Protein AF-A0A413Q6A2-F1 (afdb_monomer_lite)

Sequence (121 aa):
MHMKEAVGVPHRHLANAIQYILDEKNNEEKTEHGLYVGGNAGYDSGEILKTFLDTKELLGKKNGRQGYHFVISFAPGEVTADEAYQITREFCEKYLGDSYDHVLQCIQTKSICMHILYLTR

Secondary structure (DSSP, 8-state):
-EEEPPTTSTTHHHHHHHHHHTTGGGTTGGGTTTTTEEESS-SSHHHHHHHHHHHHHHTT--SSEEEEEEEEE--TTSS-HHHHHHHHHHHHHHHTGGGSEEEEEEEESSSEEEEEEEE--

pLDDT: mean 90.63, std 4.92, range [71.25, 95.88]

InterPro domains:
  IPR005094 MobA/VirD2-like, nuclease domain [PF03432] (20-103)

Radius of gyration: 14.12 Å; chains: 1; bounding box: 36×25×36 Å

Organism: NCBI:txid39491

Foldseek 3Di:
DWDWADPPDGCPRVLVVLCVQCVVVVCSVQQVNQPLKDFDQDRHSVSNSVSQCVVCVVVVNRHTISWDKDKDWDDVPPDDLVRVSVVVVVVCCVPPNPQWGKMKTWGDDPTTMIIMIIHHD

Structure (mmCIF, N/CA/C/O backbone):
data_AF-A0A413Q6A2-F1
#
_entry.id   AF-A0A413Q6A2-F1
#
loop_
_atom_site.group_PDB
_atom_site.id
_atom_site.type_symbol
_atom_site.label_atom_id
_atom_site.label_alt_id
_atom_site.label_comp_id
_atom_site.label_asym_id
_atom_site.label_entity_id
_atom_site.label_seq_id
_atom_site.pdbx_PDB_ins_code
_atom_site.Cartn_x
_atom_site.Cartn_y
_atom_site.Cartn_z
_atom_site.occupancy
_atom_site.B_iso_or_equiv
_atom_site.auth_seq_id
_atom_site.auth_comp_id
_atom_site.auth_asym_id
_atom_site.auth_atom_id
_atom_site.pdbx_PDB_model_num
ATOM 1 N N . MET A 1 1 ? -5.449 10.629 -5.789 1.00 80.31 1 MET A N 1
ATOM 2 C CA . MET A 1 1 ? -4.282 11.460 -6.181 1.00 80.31 1 MET A CA 1
ATOM 3 C C . MET A 1 1 ? -3.279 10.589 -6.943 1.00 80.31 1 MET A C 1
ATOM 5 O O . MET A 1 1 ? -3.338 9.377 -6.798 1.00 80.31 1 MET A O 1
ATOM 9 N N . HIS A 1 2 ? -2.394 11.145 -7.778 1.00 83.19 2 HIS A N 1
ATOM 10 C CA . HIS A 1 2 ? -1.305 10.373 -8.400 1.00 83.19 2 HIS A CA 1
ATOM 11 C C . HIS A 1 2 ? 0.058 10.957 -8.029 1.00 83.19 2 HIS A C 1
ATOM 13 O O . HIS A 1 2 ? 0.191 12.168 -7.859 1.00 83.19 2 HIS A O 1
ATOM 19 N N . MET A 1 3 ? 1.069 10.098 -7.933 1.00 88.50 3 MET A N 1
ATOM 20 C CA . MET A 1 3 ? 2.437 10.496 -7.604 1.00 88.50 3 MET A CA 1
ATOM 21 C C . MET A 1 3 ? 3.225 10.759 -8.885 1.00 88.50 3 MET A C 1
ATOM 23 O O . MET A 1 3 ? 3.229 9.934 -9.804 1.00 88.50 3 MET A O 1
ATOM 27 N N . LYS A 1 4 ? 3.901 11.907 -8.946 1.00 85.81 4 LYS A N 1
ATOM 28 C CA . LYS A 1 4 ? 4.845 12.240 -10.018 1.00 85.81 4 LYS A CA 1
ATOM 29 C C . LYS A 1 4 ? 6.267 11.916 -9.588 1.00 85.81 4 LYS A C 1
ATOM 31 O O . LYS A 1 4 ? 6.600 11.986 -8.405 1.00 85.81 4 LYS A O 1
ATOM 36 N N . GLU A 1 5 ? 7.100 11.600 -10.563 1.00 84.44 5 GLU A N 1
ATOM 37 C CA . GLU A 1 5 ? 8.536 11.451 -10.371 1.00 84.44 5 GLU A CA 1
ATOM 38 C C . GLU A 1 5 ? 9.168 12.717 -9.781 1.00 84.44 5 GLU A C 1
ATOM 40 O O . GLU A 1 5 ? 8.767 13.837 -10.106 1.00 84.44 5 GLU A O 1
ATOM 45 N N . ALA A 1 6 ? 10.136 12.539 -8.883 1.00 83.50 6 ALA A N 1
ATOM 46 C CA . ALA A 1 6 ? 10.891 13.651 -8.328 1.00 83.50 6 ALA A CA 1
ATOM 47 C C . ALA A 1 6 ? 12.047 14.026 -9.264 1.00 83.50 6 ALA A C 1
ATOM 49 O O . ALA A 1 6 ? 12.745 13.164 -9.794 1.00 83.50 6 ALA A O 1
ATOM 50 N N . VAL A 1 7 ? 12.272 15.329 -9.434 1.00 82.94 7 VAL A N 1
ATOM 51 C CA . VAL A 1 7 ? 13.380 15.844 -10.248 1.00 82.94 7 VAL A CA 1
ATOM 52 C C . VAL A 1 7 ? 14.710 15.506 -9.569 1.00 82.94 7 VAL A C 1
ATOM 54 O O . VAL A 1 7 ? 14.896 15.807 -8.390 1.00 82.94 7 VAL A O 1
ATOM 57 N N . GLY A 1 8 ? 15.624 14.871 -10.308 1.00 83.62 8 GLY A N 1
ATOM 58 C CA . GLY A 1 8 ? 16.991 14.568 -9.862 1.00 83.62 8 GLY A CA 1
ATOM 59 C C . GLY A 1 8 ? 17.133 13.412 -8.864 1.00 83.62 8 GLY A C 1
ATOM 60 O O . GLY A 1 8 ? 18.256 13.002 -8.593 1.00 83.62 8 GLY A O 1
ATOM 61 N N . VAL A 1 9 ? 16.030 12.866 -8.339 1.00 84.62 9 VAL A N 1
ATOM 62 C CA . VAL A 1 9 ? 16.037 11.713 -7.420 1.00 84.62 9 VAL A CA 1
ATOM 63 C C . VAL A 1 9 ? 14.879 10.775 -7.786 1.00 84.62 9 VAL A C 1
ATOM 65 O O . VAL A 1 9 ? 13.776 10.938 -7.256 1.00 84.62 9 VAL A O 1
ATOM 68 N N . PRO A 1 10 ? 15.087 9.823 -8.713 1.00 83.62 10 PRO A N 1
ATOM 69 C CA . PRO A 1 10 ? 14.041 8.911 -9.169 1.00 83.62 10 PRO A CA 1
ATOM 70 C C . PRO A 1 10 ? 13.327 8.207 -8.010 1.00 83.62 10 PRO A C 1
ATOM 72 O O . PRO A 1 10 ? 13.924 7.910 -6.978 1.00 83.62 10 PRO A O 1
ATOM 75 N N . HIS A 1 11 ? 12.024 7.971 -8.173 1.00 86.81 11 HIS A N 1
ATOM 76 C CA . HIS A 1 1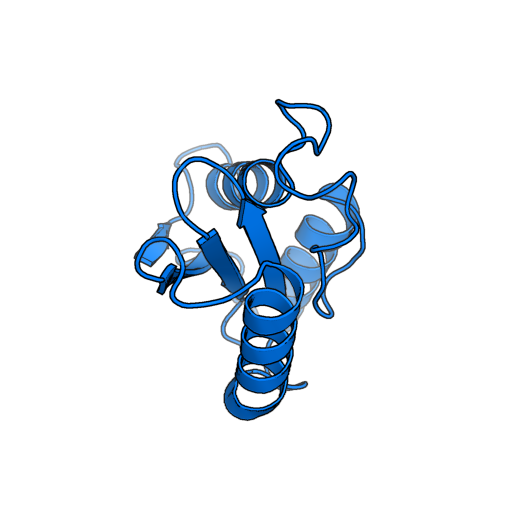1 ? 11.176 7.192 -7.254 1.00 86.81 11 HIS A CA 1
ATOM 77 C C . HIS A 1 11 ? 11.041 7.702 -5.805 1.00 86.81 11 HIS A C 1
ATOM 79 O O . HIS A 1 11 ? 10.244 7.149 -5.052 1.00 86.81 11 HIS A O 1
ATOM 85 N N . ARG A 1 12 ? 11.699 8.802 -5.411 1.00 90.75 12 ARG A N 1
ATOM 86 C CA . ARG A 1 12 ? 11.648 9.343 -4.037 1.00 90.75 12 ARG A CA 1
ATOM 87 C C . ARG A 1 12 ? 10.229 9.536 -3.498 1.00 90.75 12 ARG A C 1
ATOM 89 O O . ARG A 1 12 ? 9.952 9.195 -2.357 1.00 90.75 12 ARG A O 1
ATOM 96 N N . HIS A 1 13 ? 9.316 10.084 -4.302 1.00 90.12 13 HIS A N 1
ATOM 97 C CA . HIS A 1 13 ? 7.928 10.275 -3.865 1.00 90.12 13 HIS A CA 1
ATOM 98 C C . HIS A 1 13 ? 7.178 8.955 -3.674 1.00 90.12 13 HIS A C 1
ATOM 100 O O . HIS A 1 13 ? 6.314 8.887 -2.810 1.00 90.12 13 HIS A O 1
ATOM 106 N N . LEU A 1 14 ? 7.514 7.929 -4.460 1.00 91.75 14 LEU A N 1
ATOM 107 C CA . LEU A 1 14 ? 6.920 6.604 -4.325 1.00 91.75 14 LEU A CA 1
ATOM 108 C C . LEU A 1 14 ? 7.392 5.936 -3.035 1.00 91.75 14 LEU A C 1
ATOM 110 O O . LEU A 1 14 ? 6.562 5.522 -2.238 1.00 91.75 14 LEU A O 1
ATOM 114 N N . ALA A 1 15 ? 8.707 5.931 -2.798 1.00 93.62 15 ALA A N 1
ATOM 115 C CA . ALA A 1 15 ? 9.299 5.420 -1.565 1.00 93.62 15 ALA A CA 1
ATOM 116 C C . ALA A 1 15 ? 8.701 6.119 -0.333 1.00 93.62 15 ALA A C 1
ATOM 118 O O . ALA A 1 15 ? 8.185 5.463 0.564 1.00 93.62 15 ALA A O 1
ATOM 119 N N . ASN A 1 16 ? 8.655 7.457 -0.342 1.00 93.56 16 ASN A N 1
ATOM 120 C CA . ASN A 1 16 ? 8.065 8.228 0.752 1.00 93.56 16 ASN A CA 1
ATOM 121 C C . ASN A 1 16 ? 6.582 7.904 0.978 1.00 93.56 16 ASN A C 1
ATOM 123 O O . ASN A 1 16 ? 6.130 7.919 2.119 1.00 93.56 16 ASN A O 1
ATOM 127 N N . ALA A 1 17 ? 5.814 7.662 -0.088 1.00 92.88 17 ALA A N 1
ATOM 128 C CA . ALA A 1 17 ? 4.403 7.317 0.032 1.00 92.88 17 ALA A CA 1
ATOM 129 C C . ALA A 1 17 ? 4.212 5.928 0.646 1.00 92.88 17 ALA A C 1
ATOM 131 O O . ALA A 1 17 ? 3.351 5.780 1.505 1.00 92.88 17 ALA A O 1
ATOM 132 N N . ILE A 1 18 ? 5.030 4.947 0.250 1.00 94.94 18 ILE A N 1
ATOM 133 C CA . ILE A 1 18 ? 5.008 3.591 0.812 1.00 94.94 18 ILE A CA 1
ATOM 134 C C . ILE A 1 18 ? 5.326 3.643 2.311 1.00 94.94 18 ILE A C 1
ATOM 136 O O . ILE A 1 18 ? 4.509 3.218 3.119 1.00 94.94 18 ILE A O 1
ATOM 140 N N . GLN A 1 19 ? 6.443 4.265 2.699 1.00 94.50 19 GLN A N 1
ATOM 141 C CA . GLN A 1 19 ? 6.816 4.407 4.115 1.00 94.50 19 GLN A CA 1
ATOM 142 C C . GLN A 1 19 ? 5.767 5.168 4.933 1.00 94.50 19 GLN A C 1
ATOM 144 O O . GLN A 1 19 ? 5.561 4.897 6.113 1.00 94.50 19 GLN A O 1
ATOM 149 N N . TYR A 1 20 ? 5.118 6.158 4.313 1.00 91.88 20 TYR A N 1
ATOM 150 C CA . TYR A 1 20 ? 4.057 6.919 4.959 1.00 91.88 20 TYR A CA 1
ATOM 151 C C . TYR A 1 20 ? 2.824 6.064 5.230 1.00 91.88 20 TYR A C 1
ATOM 153 O O . TYR A 1 20 ? 2.293 6.142 6.335 1.00 91.88 20 TYR A O 1
ATOM 161 N N . ILE A 1 21 ? 2.355 5.283 4.248 1.00 90.69 21 ILE A N 1
ATOM 162 C CA . ILE A 1 21 ? 1.163 4.462 4.467 1.00 90.69 21 ILE A CA 1
ATOM 163 C C . ILE A 1 21 ? 1.439 3.353 5.477 1.00 90.69 21 ILE A C 1
ATOM 165 O O . ILE A 1 21 ? 0.581 3.152 6.315 1.00 90.69 21 ILE A O 1
ATOM 169 N N . LEU A 1 22 ? 2.632 2.746 5.474 1.00 92.75 22 LEU A N 1
ATOM 170 C CA . LEU A 1 22 ? 3.037 1.730 6.454 1.00 92.75 22 LEU A CA 1
ATOM 171 C C . LEU A 1 22 ? 3.284 2.310 7.855 1.00 92.75 22 LEU A C 1
ATOM 173 O O . LEU A 1 22 ? 3.534 1.572 8.796 1.00 92.75 22 LEU A O 1
ATOM 177 N N . ASP A 1 23 ? 3.232 3.635 8.003 1.00 92.94 23 ASP A N 1
ATOM 178 C CA . ASP A 1 23 ? 3.429 4.340 9.268 1.00 92.94 23 ASP A CA 1
ATOM 179 C C . ASP A 1 23 ? 4.779 4.047 9.956 1.00 92.94 23 ASP A C 1
ATOM 181 O O . ASP A 1 23 ? 4.911 4.180 11.173 1.00 92.94 23 ASP A O 1
ATOM 185 N N . GLU A 1 24 ? 5.826 3.742 9.177 1.00 93.38 24 GLU A N 1
ATOM 186 C CA . GLU A 1 24 ? 7.163 3.390 9.696 1.00 93.38 24 GLU A CA 1
ATOM 187 C C . GLU A 1 24 ? 7.727 4.464 10.637 1.00 93.38 24 GLU A C 1
ATOM 189 O O . GLU A 1 24 ? 8.378 4.176 11.638 1.00 93.38 24 GLU A O 1
ATOM 194 N N . LYS A 1 25 ? 7.440 5.740 10.351 1.00 91.69 25 LYS A N 1
ATOM 195 C CA . LYS A 1 25 ? 7.904 6.870 11.174 1.00 91.69 25 LYS A CA 1
ATOM 196 C C . LYS A 1 25 ? 7.320 6.890 12.584 1.00 91.69 25 LYS A C 1
ATOM 198 O O . LYS A 1 25 ? 7.875 7.578 13.436 1.00 91.69 25 LYS A O 1
ATOM 203 N N . ASN A 1 26 ? 6.200 6.209 12.805 1.00 91.06 26 ASN A N 1
ATOM 204 C CA . ASN A 1 26 ? 5.538 6.118 14.103 1.00 91.06 26 ASN A CA 1
ATOM 205 C C . ASN A 1 26 ? 5.555 4.673 14.618 1.00 91.06 26 ASN A C 1
ATOM 207 O O . ASN A 1 26 ? 4.694 4.299 15.403 1.00 91.06 26 ASN A O 1
ATOM 211 N N . ASN A 1 27 ? 6.531 3.865 14.180 1.00 92.12 27 ASN A N 1
ATOM 212 C CA . ASN A 1 27 ? 6.673 2.461 14.570 1.00 92.12 27 ASN A CA 1
ATOM 213 C C . ASN A 1 27 ? 5.379 1.653 14.367 1.00 92.12 27 ASN A C 1
ATOM 215 O O . ASN A 1 27 ? 5.028 0.829 15.214 1.00 92.12 27 ASN A O 1
ATOM 219 N N . GLU A 1 28 ? 4.663 1.925 13.267 1.00 92.62 28 GLU A N 1
ATOM 220 C CA . GLU A 1 28 ? 3.452 1.192 12.873 1.00 92.62 28 GLU A CA 1
ATOM 221 C C . GLU A 1 28 ? 2.296 1.305 13.891 1.00 92.62 28 GLU A C 1
ATOM 223 O O . GLU A 1 28 ? 1.363 0.507 13.899 1.00 92.62 28 GLU A O 1
ATOM 228 N N . GLU A 1 29 ? 2.319 2.313 14.768 1.00 91.50 29 GLU A N 1
ATOM 229 C CA . GLU A 1 29 ? 1.309 2.478 15.819 1.00 91.50 29 GLU A CA 1
ATOM 230 C C . GLU A 1 29 ? -0.101 2.655 15.236 1.00 91.50 29 GLU A C 1
ATOM 232 O O . GLU A 1 29 ? -1.054 2.037 15.701 1.00 91.50 29 GLU A O 1
ATOM 237 N N . LYS A 1 30 ? -0.262 3.447 14.167 1.00 88.31 30 LYS A N 1
ATOM 238 C CA . LYS A 1 30 ? -1.598 3.709 13.596 1.00 88.31 30 LYS A CA 1
ATOM 239 C C . LYS A 1 30 ? -2.164 2.539 12.798 1.00 88.31 30 LYS A C 1
ATOM 241 O O . LYS A 1 30 ? -3.293 2.631 12.308 1.00 88.31 30 LYS A O 1
ATOM 246 N N . THR A 1 31 ? -1.350 1.513 12.592 1.00 88.50 31 THR A N 1
ATOM 247 C CA . THR A 1 31 ? -1.609 0.368 11.721 1.00 88.50 31 THR A CA 1
ATOM 248 C C . THR A 1 31 ? -1.773 -0.918 12.523 1.00 88.50 31 THR A C 1
ATOM 250 O O . THR A 1 31 ? -1.884 -1.989 11.925 1.00 88.50 31 THR A O 1
ATOM 253 N N . GLU A 1 32 ? -1.808 -0.795 13.858 1.00 91.56 32 GLU A N 1
ATOM 254 C CA . GLU A 1 32 ? -1.756 -1.903 14.812 1.00 91.56 32 GLU A CA 1
ATOM 255 C C . GLU A 1 32 ? -0.555 -2.819 14.534 1.00 91.56 32 GLU A C 1
ATOM 257 O O . GLU A 1 32 ? -0.693 -4.031 14.374 1.00 91.56 32 GLU A O 1
ATOM 262 N N . HIS A 1 33 ? 0.635 -2.218 14.418 1.00 91.25 33 HIS A N 1
ATOM 263 C CA . HIS A 1 33 ? 1.900 -2.920 14.175 1.00 91.25 33 HIS A CA 1
ATOM 264 C C . HIS A 1 33 ? 1.841 -3.846 12.951 1.00 91.25 33 HIS A C 1
ATOM 266 O O . HIS A 1 33 ? 2.222 -5.017 13.003 1.00 91.25 33 HIS A O 1
ATOM 272 N N . GLY A 1 34 ? 1.261 -3.328 11.866 1.00 90.00 34 GLY A N 1
ATOM 273 C CA . GLY A 1 34 ? 1.115 -4.045 10.604 1.00 90.00 34 GLY A CA 1
ATOM 274 C C . GLY A 1 34 ? -0.130 -4.931 10.491 1.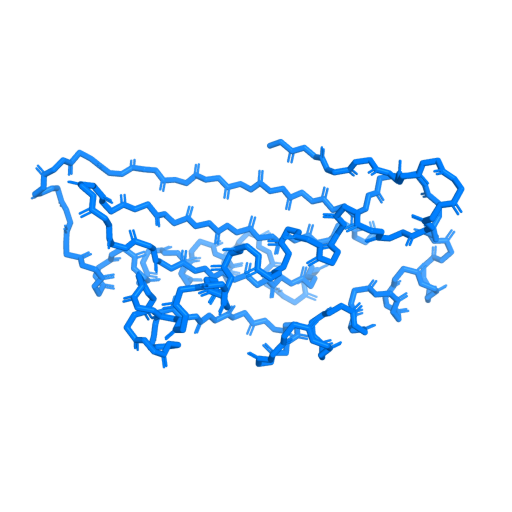00 90.00 34 GLY A C 1
ATOM 275 O O . GLY A 1 34 ? -0.391 -5.436 9.400 1.00 90.00 34 GLY A O 1
ATOM 276 N N . LEU A 1 35 ? -0.942 -5.091 11.547 1.00 92.38 35 LEU A N 1
ATOM 277 C CA . LEU A 1 35 ? -2.159 -5.920 11.507 1.00 92.38 35 LEU A CA 1
ATOM 278 C C . LEU A 1 35 ? -3.120 -5.490 10.390 1.00 92.38 35 LEU A C 1
ATOM 280 O O . LEU A 1 35 ? -3.717 -6.336 9.724 1.00 92.38 35 LEU A O 1
ATOM 284 N N . TYR A 1 36 ? -3.241 -4.181 10.157 1.00 93.38 36 TYR A N 1
ATOM 285 C CA . TYR A 1 36 ? -4.111 -3.634 9.117 1.00 93.38 36 TYR A CA 1
ATOM 286 C C . TYR A 1 36 ? -3.379 -3.230 7.833 1.00 93.38 36 TYR A C 1
ATOM 288 O O . TYR A 1 36 ? -3.845 -2.348 7.102 1.00 93.38 36 TYR A O 1
ATOM 296 N N . VAL A 1 37 ? -2.240 -3.865 7.552 1.00 94.19 37 VAL A N 1
ATOM 297 C CA . VAL A 1 37 ? -1.512 -3.763 6.282 1.00 94.19 37 VAL A CA 1
ATOM 298 C C . VAL A 1 37 ? -1.834 -4.973 5.413 1.00 94.19 37 VAL A C 1
ATOM 300 O O . VAL A 1 37 ? -1.875 -6.108 5.883 1.00 94.19 37 VAL A O 1
ATOM 303 N N . GLY A 1 38 ? -2.017 -4.754 4.114 1.00 93.62 38 GLY A N 1
ATOM 304 C CA . 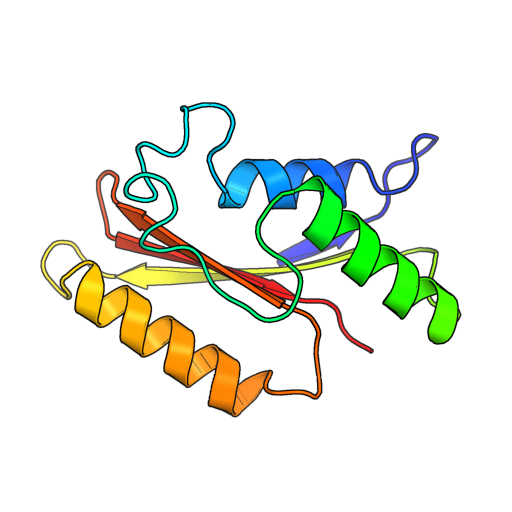GLY A 1 38 ? -2.169 -5.847 3.161 1.00 93.62 38 GLY A CA 1
ATOM 305 C C . GLY A 1 38 ? -1.853 -5.447 1.728 1.00 93.62 38 GLY A C 1
ATOM 306 O O . GLY A 1 38 ? -1.430 -4.329 1.445 1.00 93.62 38 GLY A O 1
ATOM 307 N N . GLY A 1 39 ? -2.101 -6.364 0.799 1.00 93.56 39 GLY A N 1
ATOM 308 C CA . GLY A 1 39 ? -1.870 -6.173 -0.632 1.00 93.56 39 GLY A CA 1
ATOM 309 C C . GLY A 1 39 ? -1.098 -7.341 -1.231 1.00 93.56 39 GLY A C 1
ATOM 310 O O . GLY A 1 39 ? -0.961 -8.387 -0.599 1.00 93.56 39 GLY A O 1
ATOM 311 N N . ASN A 1 40 ? -0.611 -7.161 -2.456 1.00 94.50 40 ASN A N 1
ATOM 312 C CA . ASN A 1 40 ? 0.156 -8.170 -3.195 1.00 94.50 40 ASN A CA 1
ATOM 313 C C . ASN A 1 40 ? 1.589 -7.717 -3.526 1.00 94.50 40 ASN A C 1
ATOM 315 O O . ASN A 1 40 ? 2.309 -8.427 -4.221 1.00 94.50 40 ASN A O 1
ATOM 319 N N . ALA A 1 41 ? 1.999 -6.539 -3.047 1.00 94.69 41 ALA A N 1
ATOM 320 C CA . ALA A 1 41 ? 3.266 -5.924 -3.429 1.00 94.69 41 ALA A CA 1
ATOM 321 C C . ALA A 1 41 ? 4.454 -6.256 -2.507 1.00 94.69 41 ALA A C 1
ATOM 323 O O . ALA A 1 41 ? 5.593 -6.013 -2.898 1.00 94.69 41 ALA A O 1
ATOM 324 N N . GLY A 1 42 ? 4.211 -6.794 -1.311 1.00 93.06 42 GLY A N 1
ATOM 325 C CA . GLY A 1 42 ? 5.244 -7.099 -0.312 1.00 93.06 42 GLY A CA 1
ATOM 326 C C . GLY A 1 42 ? 4.787 -6.778 1.110 1.00 93.06 42 GLY A C 1
ATOM 327 O O . GLY A 1 42 ? 3.655 -6.324 1.300 1.00 93.06 42 GLY A O 1
ATOM 328 N N . TYR A 1 43 ? 5.668 -7.016 2.086 1.00 87.56 43 TYR A N 1
ATOM 329 C CA . TYR A 1 43 ? 5.376 -6.811 3.512 1.00 87.56 43 TYR A CA 1
ATOM 330 C C . TYR A 1 43 ? 6.017 -5.548 4.093 1.00 87.56 43 TYR A C 1
ATOM 332 O O . TYR A 1 43 ? 5.403 -4.886 4.925 1.00 87.56 43 TYR A O 1
ATOM 340 N N . ASP A 1 44 ? 7.218 -5.190 3.636 1.00 93.50 44 ASP A N 1
ATOM 341 C CA . ASP A 1 44 ? 7.929 -3.981 4.062 1.00 93.50 44 ASP A CA 1
ATOM 342 C C . ASP A 1 44 ? 8.111 -2.971 2.920 1.00 93.50 44 ASP A C 1
ATOM 344 O O . ASP A 1 44 ? 7.882 -3.265 1.739 1.00 93.50 44 ASP A O 1
ATOM 348 N N . SER A 1 45 ? 8.516 -1.742 3.260 1.00 95.00 45 SER A N 1
ATOM 349 C CA . SER A 1 45 ? 8.647 -0.675 2.264 1.00 95.00 45 SER A CA 1
ATOM 350 C C . SER A 1 45 ? 9.676 -0.963 1.174 1.00 95.00 45 SER A C 1
ATOM 352 O O . SER A 1 45 ? 9.499 -0.504 0.041 1.00 95.00 45 SER A O 1
ATOM 354 N N . GLY A 1 46 ? 10.731 -1.717 1.488 1.00 95.88 46 GLY A N 1
ATOM 355 C CA . GLY A 1 46 ? 11.771 -2.106 0.545 1.00 95.88 46 GLY A CA 1
ATOM 356 C C . GLY A 1 46 ? 11.253 -3.110 -0.477 1.00 95.88 46 GLY A C 1
ATOM 357 O O . GLY A 1 46 ? 11.427 -2.900 -1.681 1.00 95.88 46 GLY A O 1
ATOM 358 N N . GLU A 1 47 ? 10.569 -4.157 -0.014 1.00 95.62 47 GLU A N 1
ATOM 359 C CA . GLU A 1 47 ? 9.923 -5.152 -0.873 1.00 95.62 47 GLU A CA 1
ATOM 360 C C . GLU A 1 47 ? 8.864 -4.518 -1.774 1.00 95.62 47 GLU A C 1
ATOM 362 O O . GLU A 1 47 ? 8.899 -4.702 -2.992 1.00 95.62 47 GLU A O 1
ATOM 367 N N . ILE A 1 48 ? 7.973 -3.702 -1.204 1.00 95.81 48 ILE A N 1
ATOM 368 C CA . ILE A 1 48 ? 6.899 -3.040 -1.955 1.00 95.81 48 ILE A CA 1
ATOM 369 C C . ILE A 1 48 ? 7.475 -2.112 -3.024 1.00 95.81 48 ILE A C 1
ATOM 371 O O . ILE A 1 48 ? 7.027 -2.126 -4.176 1.00 95.81 48 ILE A O 1
ATOM 375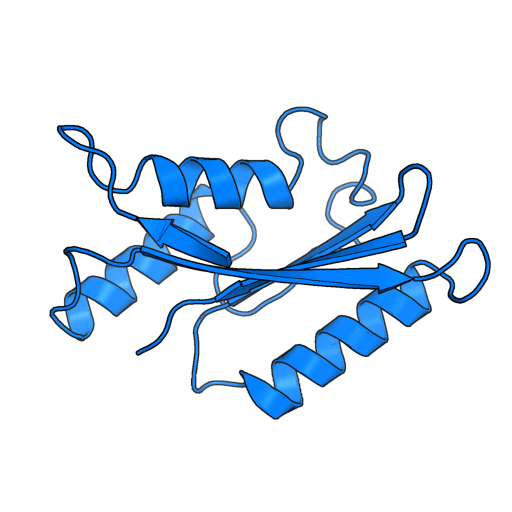 N N . LEU A 1 49 ? 8.487 -1.312 -2.670 1.00 95.31 49 LEU A N 1
ATOM 376 C CA . LEU A 1 49 ? 9.155 -0.443 -3.632 1.00 95.31 49 LEU A CA 1
ATOM 377 C C . LEU A 1 49 ? 9.789 -1.271 -4.750 1.00 95.31 49 LEU A C 1
ATOM 379 O O . LEU A 1 49 ? 9.606 -0.937 -5.919 1.00 95.31 49 LEU A O 1
ATOM 383 N N . LYS A 1 50 ? 10.497 -2.352 -4.409 1.00 95.50 50 LYS A N 1
ATOM 384 C CA . LYS A 1 50 ? 11.126 -3.234 -5.392 1.00 95.50 50 LYS A CA 1
ATOM 385 C C . LYS A 1 50 ? 10.092 -3.822 -6.351 1.00 95.50 50 LYS A C 1
ATOM 387 O O . LYS A 1 50 ? 10.268 -3.678 -7.555 1.00 95.50 50 LYS A O 1
ATOM 392 N N . THR A 1 51 ? 8.996 -4.388 -5.849 1.00 95.31 51 THR A N 1
ATOM 393 C CA . THR A 1 51 ? 7.918 -4.942 -6.685 1.00 95.31 51 THR A CA 1
ATOM 394 C C . THR A 1 51 ? 7.366 -3.898 -7.655 1.00 95.31 51 THR A C 1
ATOM 396 O O . THR A 1 51 ? 7.240 -4.153 -8.852 1.00 95.31 51 THR A O 1
ATOM 399 N N . PHE A 1 52 ? 7.108 -2.678 -7.177 1.00 93.94 52 PHE A N 1
ATOM 400 C CA . PHE A 1 52 ? 6.602 -1.603 -8.032 1.00 93.94 52 PHE A CA 1
ATOM 401 C C . PHE A 1 52 ? 7.605 -1.191 -9.119 1.00 93.94 52 PHE A C 1
ATOM 403 O O . PHE A 1 52 ? 7.204 -0.896 -10.249 1.00 93.94 52 PHE A O 1
ATOM 410 N N . LEU A 1 53 ? 8.900 -1.148 -8.799 1.00 92.88 53 LEU A N 1
ATOM 411 C CA . LEU A 1 53 ? 9.948 -0.819 -9.766 1.00 92.88 53 LEU A CA 1
ATOM 412 C C . LEU A 1 53 ? 10.162 -1.938 -10.789 1.00 92.88 53 LEU A C 1
ATOM 414 O O . LEU A 1 53 ? 10.257 -1.635 -11.979 1.00 92.88 53 LEU A O 1
ATOM 418 N N . ASP A 1 54 ? 10.151 -3.197 -10.353 1.00 94.25 54 ASP A N 1
ATOM 419 C CA . ASP A 1 54 ? 10.285 -4.373 -11.216 1.00 94.25 54 ASP A CA 1
ATOM 420 C C . ASP A 1 54 ? 9.139 -4.424 -12.241 1.00 94.25 54 ASP A C 1
ATOM 422 O O . ASP A 1 54 ? 9.374 -4.562 -13.445 1.00 94.25 54 ASP A O 1
ATOM 426 N N . THR A 1 55 ? 7.895 -4.199 -11.807 1.00 92.81 55 THR A N 1
ATOM 427 C CA . THR A 1 55 ? 6.741 -4.138 -12.717 1.00 92.81 55 THR A CA 1
ATOM 428 C C . THR A 1 55 ? 6.843 -2.972 -13.696 1.00 92.81 55 THR A C 1
ATOM 430 O O . THR A 1 55 ? 6.559 -3.119 -14.888 1.00 92.81 55 THR A O 1
ATOM 433 N N . LYS A 1 56 ? 7.289 -1.797 -13.243 1.00 90.69 56 LYS A N 1
ATOM 434 C CA . LYS A 1 56 ? 7.513 -0.653 -14.139 1.00 90.69 56 LYS A CA 1
ATOM 435 C C . LYS A 1 56 ? 8.591 -0.922 -15.174 1.00 90.69 56 LYS A C 1
ATOM 437 O O . LYS A 1 56 ? 8.462 -0.460 -16.308 1.00 90.69 56 LYS A O 1
ATOM 442 N N .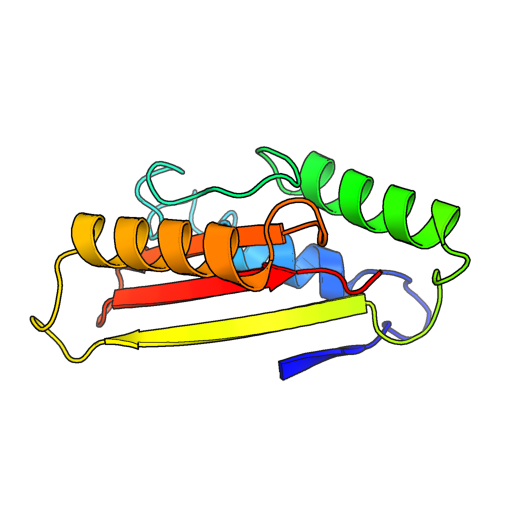 GLU A 1 57 ? 9.653 -1.614 -14.787 1.00 92.06 57 GLU A N 1
ATOM 443 C CA . GLU A 1 57 ? 10.710 -2.030 -15.695 1.00 92.06 57 GLU A CA 1
ATOM 444 C C . GLU A 1 57 ? 10.180 -2.998 -16.749 1.00 92.06 57 GLU A C 1
ATOM 446 O O . GLU A 1 57 ? 10.349 -2.727 -17.939 1.00 92.06 57 GLU A O 1
ATOM 451 N N . LEU A 1 58 ? 9.459 -4.037 -16.323 1.00 92.12 58 LEU A N 1
ATOM 452 C CA . LEU A 1 58 ? 8.852 -5.034 -17.205 1.00 92.12 58 LEU A CA 1
ATOM 453 C C . LEU A 1 58 ? 7.940 -4.399 -18.268 1.00 92.12 58 LEU A C 1
ATOM 455 O O . LEU A 1 58 ? 7.904 -4.841 -19.413 1.00 92.12 58 LEU A O 1
ATOM 459 N N . LEU A 1 59 ? 7.224 -3.336 -17.898 1.00 89.31 59 LEU A N 1
ATOM 460 C CA . LEU A 1 59 ? 6.258 -2.652 -18.760 1.00 89.31 59 LEU A CA 1
ATOM 461 C C . LEU A 1 59 ? 6.846 -1.461 -19.533 1.00 89.31 59 LEU A C 1
ATOM 463 O O . LEU A 1 59 ? 6.123 -0.785 -20.266 1.00 89.31 59 LEU A O 1
ATOM 467 N N . GLY A 1 60 ? 8.133 -1.149 -19.347 1.00 88.62 60 GLY A N 1
ATOM 468 C CA . GLY A 1 60 ? 8.779 0.012 -19.968 1.00 88.62 60 GLY A CA 1
ATOM 469 C C . GLY A 1 60 ? 8.270 1.371 -19.458 1.00 88.62 60 GLY A C 1
ATOM 470 O O . GLY A 1 60 ? 8.433 2.388 -20.131 1.00 88.62 60 GLY A O 1
ATOM 471 N N . LYS A 1 61 ? 7.663 1.422 -18.263 1.00 85.19 61 LYS A N 1
ATOM 472 C CA . LYS A 1 61 ? 7.031 2.610 -17.648 1.00 85.19 61 LYS A CA 1
ATOM 473 C C . LYS A 1 61 ? 7.840 3.175 -16.471 1.00 85.19 61 LYS A C 1
ATOM 475 O O . LYS A 1 61 ? 7.290 3.554 -15.432 1.00 85.19 61 LYS A O 1
ATOM 480 N N . LYS A 1 62 ? 9.167 3.245 -16.622 1.00 80.50 62 LYS A N 1
ATOM 481 C CA . LYS A 1 62 ? 10.075 3.729 -15.562 1.00 80.50 62 LYS A CA 1
ATOM 482 C C . LYS A 1 62 ? 9.803 5.193 -15.186 1.00 80.50 62 LYS A C 1
ATOM 484 O O . LYS A 1 62 ? 9.703 5.514 -14.002 1.00 80.50 62 LYS A O 1
ATOM 489 N N . ASN A 1 63 ? 9.554 6.036 -16.187 1.00 80.31 63 ASN A N 1
ATOM 490 C CA . ASN A 1 63 ? 9.449 7.486 -16.023 1.00 80.31 63 ASN A CA 1
ATOM 491 C C . ASN A 1 63 ? 8.005 7.971 -15.806 1.00 80.31 63 ASN A C 1
ATOM 493 O O . ASN A 1 63 ? 7.029 7.302 -16.152 1.00 80.31 63 ASN A O 1
ATOM 497 N N . GLY A 1 64 ? 7.860 9.194 -15.297 1.00 84.25 64 GLY A N 1
ATOM 498 C CA . GLY A 1 64 ? 6.572 9.887 -15.246 1.00 84.25 64 GLY A CA 1
ATOM 499 C C . GLY A 1 64 ? 5.728 9.504 -14.029 1.00 84.25 64 GLY A C 1
ATOM 500 O O . GLY A 1 64 ? 6.155 9.699 -12.888 1.00 84.25 64 GLY A O 1
ATOM 501 N N . ARG A 1 65 ? 4.492 9.026 -14.238 1.00 88.94 65 ARG A N 1
ATOM 502 C CA . ARG A 1 65 ? 3.591 8.674 -13.125 1.00 88.94 65 ARG A CA 1
ATOM 503 C C . ARG A 1 65 ? 4.152 7.476 -12.359 1.00 88.94 65 ARG A C 1
ATOM 505 O O . ARG A 1 65 ? 4.491 6.453 -12.945 1.00 88.94 65 ARG A O 1
ATOM 512 N N . GLN A 1 66 ? 4.248 7.608 -11.041 1.00 87.56 66 GLN A N 1
ATOM 513 C CA . GLN A 1 66 ? 4.853 6.599 -10.169 1.00 87.56 66 GLN A CA 1
ATOM 514 C C . GLN A 1 66 ? 3.832 5.632 -9.569 1.00 87.56 66 GLN A C 1
ATOM 516 O O . GLN A 1 66 ? 4.157 4.480 -9.335 1.00 87.56 66 GLN A O 1
ATOM 521 N N . GLY A 1 67 ? 2.591 6.077 -9.403 1.00 91.00 67 GLY A N 1
ATOM 522 C CA . GLY A 1 67 ? 1.488 5.264 -8.908 1.00 91.00 67 GLY A CA 1
ATOM 523 C C . GLY A 1 67 ? 0.305 6.147 -8.543 1.00 91.00 67 GLY A C 1
ATOM 524 O O . GLY A 1 67 ? 0.344 7.374 -8.721 1.00 91.00 67 GLY A O 1
ATOM 525 N N . TYR A 1 68 ? -0.736 5.523 -8.021 1.00 92.62 68 TYR A N 1
ATOM 526 C CA . TYR A 1 68 ? -1.925 6.192 -7.523 1.00 92.62 68 TYR A CA 1
ATOM 527 C C . TYR A 1 68 ? -2.060 5.990 -6.031 1.00 92.62 68 TYR A C 1
ATOM 529 O O . TYR A 1 68 ? -1.749 4.924 -5.522 1.00 92.62 68 TYR A O 1
ATOM 537 N N . HIS A 1 69 ? -2.550 7.028 -5.363 1.00 92.50 69 HIS A N 1
ATOM 538 C CA . HIS A 1 69 ? -2.923 6.998 -3.960 1.00 92.50 69 HIS A CA 1
ATOM 539 C C . HIS A 1 69 ? -4.405 7.317 -3.838 1.00 92.50 69 HIS A C 1
ATOM 541 O O . HIS A 1 69 ? -4.861 8.387 -4.265 1.00 92.50 69 HIS A O 1
ATOM 547 N N . PHE A 1 70 ? -5.150 6.366 -3.300 1.00 90.38 70 PHE A N 1
ATOM 548 C CA . PHE A 1 70 ? -6.578 6.458 -3.063 1.00 90.38 70 PHE A CA 1
ATOM 549 C C . PHE A 1 70 ? -6.846 6.395 -1.561 1.00 90.38 70 PHE A C 1
ATOM 551 O O . PHE A 1 70 ? -6.170 5.656 -0.848 1.00 90.38 70 PHE A O 1
ATOM 558 N N . VAL A 1 71 ? -7.794 7.206 -1.089 1.00 91.75 71 VAL A N 1
ATOM 559 C CA . VAL A 1 71 ? -8.186 7.252 0.321 1.00 91.75 71 VAL A CA 1
ATOM 560 C C . VAL A 1 71 ? -9.697 7.127 0.406 1.00 91.75 71 VAL A C 1
ATOM 562 O O . VAL A 1 71 ? -10.408 7.842 -0.301 1.00 91.75 71 VAL A O 1
ATOM 565 N N . ILE A 1 72 ? -10.165 6.233 1.269 1.00 90.69 72 ILE A N 1
ATOM 566 C CA . ILE A 1 72 ? -11.571 6.117 1.659 1.00 90.69 72 ILE A CA 1
ATOM 567 C C . ILE A 1 72 ? -11.634 6.456 3.142 1.00 90.69 72 ILE A C 1
ATOM 569 O O . ILE A 1 72 ? -10.864 5.919 3.933 1.00 90.69 72 ILE A O 1
ATOM 573 N N . SER A 1 73 ? -12.521 7.366 3.515 1.00 91.88 73 SER A N 1
ATOM 574 C CA . SER A 1 73 ? -12.671 7.822 4.893 1.00 91.88 73 SER A CA 1
ATOM 575 C C . SER A 1 73 ? -14.081 7.539 5.370 1.00 91.88 73 SER A C 1
ATOM 577 O O . SER A 1 73 ? -15.029 7.759 4.618 1.00 91.88 73 SER A O 1
ATOM 579 N N . PHE A 1 74 ? -14.195 7.111 6.621 1.00 92.56 74 PHE A N 1
ATOM 580 C CA . PHE A 1 74 ? -15.472 6.854 7.272 1.00 92.56 74 PHE A CA 1
ATOM 581 C C . PHE A 1 74 ? -15.755 7.918 8.326 1.00 92.56 74 PHE A C 1
ATOM 583 O O . PHE A 1 74 ? -14.841 8.471 8.955 1.00 92.56 74 PHE A O 1
ATOM 590 N N . ALA A 1 75 ? -17.034 8.213 8.524 1.00 91.81 75 ALA A N 1
ATOM 591 C CA . ALA A 1 75 ? -17.475 9.040 9.628 1.00 91.81 75 ALA A CA 1
ATOM 592 C C . ALA A 1 75 ? -17.128 8.359 10.972 1.00 91.81 75 ALA A C 1
ATOM 594 O O . ALA A 1 75 ? -17.072 7.130 11.061 1.00 91.81 75 ALA A O 1
ATOM 595 N N . PRO A 1 76 ? -16.879 9.130 12.046 1.00 90.25 76 PRO A N 1
ATOM 596 C CA . PRO A 1 76 ? -16.604 8.554 13.360 1.00 90.25 76 PRO A CA 1
ATOM 597 C C . PRO A 1 76 ? -17.722 7.599 13.807 1.00 90.25 76 PRO A C 1
ATOM 599 O O . PRO A 1 76 ? -18.884 7.994 13.861 1.00 90.25 76 PRO A O 1
ATOM 602 N N . GLY A 1 77 ? -17.363 6.355 14.136 1.00 89.50 77 GLY A N 1
ATOM 603 C CA . GLY A 1 77 ? -18.309 5.318 14.564 1.00 89.50 77 GLY A CA 1
ATOM 604 C C . GLY A 1 77 ? -19.118 4.655 13.442 1.00 89.50 77 GLY A C 1
ATOM 605 O O . GLY A 1 77 ? -19.978 3.839 13.750 1.00 89.50 77 GLY A O 1
ATOM 606 N N . GLU A 1 78 ? -18.867 4.983 12.170 1.00 93.56 78 GLU A N 1
ATOM 607 C CA . GLU A 1 78 ? -19.545 4.348 11.027 1.00 93.56 78 GLU A CA 1
ATOM 608 C C . GLU A 1 78 ? -19.116 2.890 10.831 1.00 93.56 78 GLU A C 1
ATOM 610 O O . GLU A 1 78 ? -19.933 2.054 10.459 1.00 93.56 78 GLU A O 1
ATOM 615 N N . VAL A 1 79 ? -17.844 2.595 11.101 1.00 94.69 79 VAL A N 1
ATOM 616 C CA . VAL A 1 79 ? -17.240 1.264 10.987 1.00 94.69 79 VAL A CA 1
ATOM 617 C C . VAL A 1 79 ? -16.234 1.046 12.112 1.00 94.69 79 VAL A C 1
ATOM 619 O O . VAL A 1 79 ? -15.706 1.999 12.693 1.00 94.69 79 VAL A O 1
ATOM 622 N N . THR A 1 80 ? -15.941 -0.215 12.395 1.00 92.94 80 THR A N 1
ATOM 623 C CA . THR A 1 80 ? -14.761 -0.655 13.147 1.00 92.94 80 THR A CA 1
ATOM 624 C C . THR A 1 80 ? -13.527 -0.738 12.238 1.00 92.94 80 THR A C 1
ATOM 626 O O . THR A 1 80 ? -13.633 -0.684 11.010 1.00 92.94 80 THR A O 1
ATOM 629 N N . ALA A 1 81 ? -12.332 -0.854 12.827 1.00 91.25 81 ALA A N 1
ATOM 630 C CA . ALA A 1 81 ? -11.096 -0.999 12.054 1.00 91.25 81 ALA A CA 1
ATOM 631 C C . ALA A 1 81 ? -11.077 -2.303 11.240 1.00 91.25 81 ALA A C 1
ATOM 633 O O . ALA A 1 81 ? -10.680 -2.275 10.075 1.00 91.25 81 ALA A O 1
ATOM 634 N N . ASP A 1 82 ? -11.594 -3.394 11.814 1.00 93.38 82 ASP A N 1
ATOM 635 C CA . ASP A 1 82 ? -11.763 -4.687 11.143 1.00 93.38 82 ASP A CA 1
ATOM 636 C C . ASP A 1 82 ? -12.711 -4.589 9.941 1.00 93.38 82 ASP A C 1
ATOM 638 O O . ASP A 1 82 ? -12.368 -5.026 8.843 1.00 93.38 82 ASP A O 1
ATOM 642 N N . GLU A 1 83 ? -13.881 -3.960 10.112 1.00 95.44 83 GLU A N 1
ATOM 643 C CA . GLU A 1 83 ? -14.840 -3.759 9.018 1.00 95.44 83 GLU A CA 1
ATOM 644 C C . GLU A 1 83 ? -14.243 -2.901 7.902 1.00 95.44 83 GLU A C 1
ATOM 646 O O . GLU A 1 83 ? -14.339 -3.257 6.728 1.00 95.44 83 GLU A O 1
ATOM 651 N N . ALA A 1 84 ? -13.576 -1.794 8.245 1.00 94.69 84 ALA A N 1
ATOM 652 C CA . ALA A 1 84 ? -12.893 -0.961 7.261 1.00 94.69 84 ALA A CA 1
ATOM 653 C C . ALA A 1 84 ? -11.801 -1.746 6.522 1.00 94.69 84 ALA A C 1
ATOM 655 O O . ALA A 1 84 ? -11.708 -1.699 5.292 1.00 94.69 84 ALA A O 1
ATOM 656 N N . TYR A 1 85 ? -10.987 -2.513 7.245 1.00 94.56 85 TYR A N 1
ATOM 657 C CA . TYR A 1 85 ? -9.947 -3.330 6.639 1.00 94.56 85 TYR A CA 1
ATOM 658 C C . TYR A 1 85 ? -10.540 -4.367 5.677 1.00 94.56 85 TYR A C 1
ATOM 660 O O . TYR A 1 85 ? -10.101 -4.454 4.527 1.00 94.56 85 TYR A O 1
ATOM 668 N N . GLN A 1 86 ? -11.599 -5.071 6.083 1.00 95.38 86 GLN A N 1
ATOM 669 C CA . GLN A 1 86 ? -12.290 -6.037 5.233 1.00 95.38 86 GLN A CA 1
ATOM 670 C C . GLN A 1 86 ? -12.912 -5.382 3.988 1.00 95.38 86 GLN A C 1
ATOM 672 O O . GLN A 1 86 ? -12.697 -5.863 2.875 1.00 95.38 86 GLN A O 1
ATOM 677 N N . ILE A 1 87 ? -13.587 -4.238 4.133 1.00 94.81 87 ILE A N 1
ATOM 678 C CA . ILE A 1 87 ? -14.115 -3.465 2.997 1.00 94.81 87 ILE A CA 1
ATOM 679 C C . ILE A 1 87 ? -12.982 -3.075 2.034 1.00 94.81 87 ILE A C 1
ATOM 681 O O . ILE A 1 87 ? -13.142 -3.159 0.814 1.00 94.81 87 ILE A O 1
ATOM 685 N N . THR A 1 88 ? -11.816 -2.673 2.556 1.00 93.88 88 THR A N 1
ATOM 686 C CA . THR A 1 88 ? -10.641 -2.344 1.726 1.00 93.88 88 THR A CA 1
ATOM 687 C C . THR A 1 88 ? -10.149 -3.551 0.948 1.00 93.88 88 THR A C 1
ATOM 689 O O . THR A 1 88 ? -9.860 -3.437 -0.243 1.00 93.88 88 THR A O 1
ATOM 692 N N . ARG A 1 89 ? -10.024 -4.697 1.625 1.00 94.25 89 ARG A N 1
ATOM 693 C CA . ARG A 1 89 ? -9.579 -5.962 1.037 1.00 94.25 89 ARG A CA 1
ATOM 694 C C . ARG A 1 89 ? -10.485 -6.348 -0.125 1.00 94.25 89 ARG A C 1
ATOM 696 O O . ARG A 1 89 ? -9.994 -6.520 -1.236 1.00 94.25 89 ARG A O 1
ATOM 703 N N . GLU A 1 90 ? -11.795 -6.363 0.103 1.00 95.06 90 GLU A N 1
ATOM 704 C CA . GLU A 1 90 ? -12.795 -6.691 -0.916 1.00 95.06 90 GLU A CA 1
ATOM 705 C C . GLU A 1 90 ? -12.794 -5.680 -2.076 1.00 95.06 90 GLU A C 1
ATOM 707 O O . GLU A 1 90 ? -12.906 -6.061 -3.244 1.00 95.06 90 GLU A O 1
ATOM 712 N N . PHE A 1 91 ? -12.613 -4.386 -1.790 1.00 94.50 91 PHE A N 1
ATOM 713 C CA . PHE A 1 91 ? -12.464 -3.356 -2.820 1.00 94.50 91 PHE A CA 1
ATOM 714 C C . PHE A 1 91 ? -11.230 -3.609 -3.698 1.00 94.50 91 PHE A C 1
ATOM 716 O O . PHE A 1 91 ? -11.329 -3.591 -4.929 1.00 94.50 91 PHE A O 1
ATOM 723 N N . CYS A 1 92 ? -10.073 -3.856 -3.082 1.00 94.19 92 CYS A N 1
ATOM 724 C CA . CYS A 1 92 ? -8.834 -4.142 -3.797 1.00 94.19 92 CYS A CA 1
ATOM 725 C C . CYS A 1 92 ? -8.956 -5.430 -4.613 1.00 94.19 92 CYS A C 1
ATOM 727 O O . CYS A 1 92 ? -8.616 -5.419 -5.789 1.00 94.19 92 CYS A O 1
ATOM 729 N N . GLU A 1 93 ? -9.512 -6.504 -4.060 1.00 93.81 93 GLU A N 1
ATOM 730 C CA . GLU A 1 93 ? -9.716 -7.764 -4.785 1.00 93.81 93 GLU A CA 1
ATOM 731 C C . GLU A 1 93 ? -10.645 -7.589 -5.994 1.00 93.81 93 GLU A C 1
ATOM 733 O O . GLU A 1 93 ? -10.343 -8.071 -7.086 1.00 93.81 93 GLU A O 1
ATOM 738 N N . LYS A 1 94 ? -11.739 -6.834 -5.840 1.00 94.94 94 LYS A N 1
ATOM 739 C CA . LYS A 1 94 ? -12.726 -6.622 -6.906 1.00 94.94 94 LYS A CA 1
ATOM 740 C C . LYS A 1 94 ? -12.226 -5.728 -8.041 1.00 94.94 94 LYS A C 1
ATOM 742 O O . LYS A 1 94 ? -12.547 -5.990 -9.200 1.00 94.94 94 LYS A O 1
ATOM 747 N N . TYR A 1 95 ? -11.528 -4.638 -7.721 1.00 93.38 95 TYR A N 1
ATOM 748 C CA . TYR A 1 95 ? -11.179 -3.606 -8.707 1.00 93.38 95 TYR A CA 1
ATOM 749 C C . TYR A 1 95 ? -9.712 -3.620 -9.132 1.00 93.38 95 TYR A C 1
ATOM 751 O O . TYR A 1 95 ? -9.406 -3.172 -10.237 1.00 93.38 95 TYR A O 1
ATOM 759 N N . LEU A 1 96 ? -8.813 -4.100 -8.271 1.00 93.12 96 LEU A N 1
ATOM 760 C CA . LEU A 1 96 ? -7.386 -4.197 -8.568 1.00 93.12 96 LEU A CA 1
ATOM 761 C C . LEU A 1 96 ? -7.001 -5.646 -8.898 1.00 93.12 96 LEU A C 1
ATOM 763 O O . LEU A 1 96 ? -6.450 -5.911 -9.969 1.00 93.12 96 LEU A O 1
ATOM 767 N N . GLY A 1 97 ? -7.344 -6.579 -8.008 1.00 89.25 97 GLY A N 1
ATOM 768 C CA . GLY A 1 97 ? -7.039 -8.004 -8.125 1.00 89.25 97 GLY A CA 1
ATOM 769 C C . GLY A 1 97 ? -5.585 -8.256 -8.535 1.00 89.25 97 GLY A C 1
ATOM 770 O O . GLY A 1 97 ? -4.674 -7.524 -8.148 1.00 89.25 97 GLY A O 1
ATOM 771 N N . ASP A 1 98 ? -5.383 -9.242 -9.407 1.00 87.75 98 ASP A N 1
ATOM 772 C CA . ASP A 1 98 ? -4.061 -9.580 -9.959 1.00 87.75 98 ASP A CA 1
ATOM 773 C C . ASP A 1 98 ? -3.658 -8.711 -11.158 1.00 87.75 98 ASP A C 1
ATOM 775 O O . ASP A 1 98 ? -2.588 -8.892 -11.748 1.00 87.75 98 ASP A O 1
ATOM 779 N N . SER A 1 99 ? -4.517 -7.768 -11.556 1.00 89.62 99 SER A N 1
ATOM 780 C CA . SER A 1 99 ? -4.254 -6.869 -12.685 1.00 89.62 99 SER A CA 1
ATOM 781 C C . SER A 1 99 ? -3.341 -5.707 -12.304 1.00 89.62 99 SER A C 1
ATOM 783 O O . SER A 1 99 ? -2.741 -5.096 -13.190 1.00 89.62 99 SER A O 1
ATOM 785 N N . TYR A 1 100 ? -3.213 -5.410 -11.009 1.00 93.31 100 TYR A N 1
ATOM 786 C CA . TYR A 1 100 ? -2.432 -4.291 -10.497 1.00 93.31 100 TYR A CA 1
ATOM 787 C C . TYR A 1 100 ? -1.670 -4.686 -9.233 1.00 93.31 100 TYR A C 1
ATOM 789 O O . TYR A 1 100 ? -2.205 -5.359 -8.348 1.00 93.31 100 TYR A O 1
ATOM 797 N N . ASP A 1 101 ? -0.444 -4.189 -9.116 1.00 94.75 101 ASP A N 1
ATOM 798 C CA . ASP A 1 101 ? 0.312 -4.323 -7.875 1.00 94.75 101 ASP A CA 1
ATOM 799 C C . ASP A 1 101 ? -0.142 -3.225 -6.920 1.00 94.75 101 ASP A C 1
ATOM 801 O O . ASP A 1 101 ? -0.265 -2.055 -7.312 1.00 94.75 101 ASP A O 1
ATOM 805 N N . HIS A 1 102 ? -0.434 -3.605 -5.683 1.00 95.19 102 HIS A N 1
ATOM 806 C CA . HIS A 1 102 ? -1.026 -2.720 -4.700 1.00 95.19 102 HIS A CA 1
ATOM 807 C C . HIS A 1 102 ? -0.636 -3.078 -3.267 1.00 95.19 102 HIS A C 1
ATOM 809 O O . HIS A 1 102 ? -0.346 -4.224 -2.924 1.00 95.19 102 HIS A O 1
ATOM 815 N N . VAL A 1 103 ? -0.684 -2.054 -2.425 1.00 95.69 103 VAL A N 1
ATOM 816 C CA . VAL A 1 103 ? -0.588 -2.130 -0.971 1.00 95.69 103 VAL A CA 1
ATOM 817 C C . VAL A 1 103 ? -1.717 -1.288 -0.385 1.00 95.69 103 VAL A C 1
ATOM 819 O O . VAL A 1 103 ? -2.069 -0.231 -0.919 1.00 95.69 103 VAL A O 1
ATOM 822 N N . LEU A 1 104 ? -2.314 -1.777 0.691 1.00 93.69 104 LEU A N 1
ATOM 823 C CA . LEU A 1 104 ? -3.403 -1.135 1.403 1.00 93.69 104 LEU A CA 1
ATOM 824 C C . LEU A 1 104 ? -3.121 -1.090 2.901 1.00 93.69 104 LEU A C 1
ATOM 826 O O . LEU A 1 104 ? -2.389 -1.918 3.437 1.00 93.69 104 LEU A O 1
ATOM 830 N N . GLN A 1 105 ? -3.739 -0.117 3.553 1.00 91.38 105 GLN A N 1
ATOM 831 C CA . GLN A 1 105 ? -3.575 0.178 4.964 1.00 91.38 105 GLN A CA 1
ATOM 832 C C . GLN A 1 105 ? -4.900 0.680 5.539 1.00 91.38 105 GLN A C 1
ATOM 834 O O . GLN A 1 105 ? -5.486 1.602 4.968 1.00 91.38 105 GLN A O 1
ATOM 839 N N . CYS A 1 106 ? -5.319 0.175 6.699 1.00 89.88 106 CYS A N 1
ATOM 840 C CA . CYS A 1 106 ? -6.268 0.881 7.567 1.00 89.88 106 CYS A CA 1
ATOM 841 C C . CYS A 1 106 ? -5.487 1.714 8.594 1.00 89.88 106 CYS A C 1
ATOM 843 O O . CYS A 1 106 ? -4.570 1.197 9.231 1.00 89.88 106 CYS A O 1
ATOM 845 N N . ILE A 1 107 ? -5.811 3.003 8.711 1.00 83.31 107 ILE A N 1
ATOM 846 C CA . ILE A 1 107 ? -5.212 3.934 9.671 1.00 83.31 107 ILE A CA 1
ATOM 847 C C . ILE A 1 107 ? -6.281 4.324 10.683 1.00 83.31 107 ILE A C 1
ATOM 849 O O . ILE A 1 107 ? -7.312 4.900 10.317 1.00 83.31 107 ILE A O 1
ATOM 853 N N . GLN A 1 108 ? -5.989 4.091 11.960 1.00 76.44 108 GLN A N 1
ATOM 854 C CA . GLN A 1 108 ? -6.839 4.500 13.068 1.00 76.44 108 GLN A CA 1
ATOM 855 C C . GLN A 1 108 ? -6.196 5.682 13.800 1.00 76.44 108 GLN A C 1
ATOM 857 O O . GLN A 1 108 ? -5.259 5.537 14.574 1.00 76.44 108 GLN A O 1
ATOM 862 N N . THR A 1 109 ? -6.684 6.894 13.521 1.00 75.25 109 THR A N 1
ATOM 863 C CA . THR A 1 109 ? -6.295 8.095 14.285 1.00 75.25 109 THR A CA 1
ATOM 864 C C . THR A 1 109 ? -7.522 8.706 14.957 1.00 75.25 109 THR A C 1
ATOM 866 O O . THR A 1 109 ? -8.038 8.156 15.920 1.00 75.25 109 THR A O 1
ATOM 869 N N . LYS A 1 110 ? -8.026 9.834 14.445 1.00 77.69 110 LYS A N 1
ATOM 870 C CA . LYS A 1 110 ? -9.268 10.473 14.915 1.00 77.69 110 LYS A CA 1
ATOM 871 C C . LYS A 1 110 ? -10.512 9.902 14.232 1.00 77.69 110 LYS A C 1
ATOM 873 O O . LYS A 1 110 ? -11.584 9.883 14.824 1.00 77.69 110 LYS A O 1
ATOM 878 N N . SER A 1 111 ? -10.334 9.452 12.995 1.00 81.12 111 SER A N 1
ATOM 879 C CA . SER A 1 111 ? -11.312 8.745 12.172 1.00 81.12 111 SER A CA 1
ATOM 880 C C . SER A 1 111 ? -10.600 7.579 11.494 1.00 81.12 111 SER A C 1
ATOM 882 O O . SER A 1 111 ? -9.370 7.605 11.360 1.00 81.12 111 SER A O 1
ATOM 884 N N . ILE A 1 112 ? -11.368 6.577 11.073 1.00 89.12 112 ILE A N 1
ATOM 885 C CA . ILE A 1 112 ? -10.843 5.435 10.329 1.00 89.12 112 ILE A CA 1
ATOM 886 C C . ILE A 1 112 ? -10.755 5.815 8.853 1.00 89.12 112 ILE A C 1
ATOM 888 O O . ILE A 1 112 ? -11.732 6.269 8.248 1.00 89.12 112 ILE A O 1
ATOM 892 N N . CYS A 1 113 ? -9.566 5.640 8.284 1.00 90.69 113 CYS A N 1
ATOM 893 C CA . CYS A 1 113 ? -9.296 5.899 6.877 1.00 90.69 113 CYS A CA 1
ATOM 894 C C . CYS A 1 113 ? -8.498 4.747 6.275 1.00 90.69 113 CYS A C 1
ATOM 896 O O . CYS A 1 113 ? -7.544 4.255 6.869 1.00 90.69 113 CYS A O 1
ATOM 898 N N . MET A 1 114 ? -8.844 4.380 5.050 1.00 91.62 114 MET A N 1
ATOM 899 C CA . MET A 1 114 ? -8.162 3.363 4.264 1.00 91.62 114 MET A CA 1
ATOM 900 C C . MET A 1 114 ? -7.277 4.058 3.239 1.00 91.62 114 MET A C 1
ATOM 902 O O . MET A 1 114 ? -7.754 4.916 2.497 1.00 91.62 114 MET A O 1
ATOM 906 N N . HIS A 1 115 ? -6.001 3.703 3.184 1.00 93.69 115 HIS A N 1
ATOM 907 C CA . HIS A 1 115 ? -5.046 4.197 2.200 1.00 93.69 115 HIS A CA 1
ATOM 908 C C . HIS A 1 115 ? -4.683 3.054 1.259 1.00 93.69 115 HIS A C 1
ATOM 910 O O . HIS A 1 115 ? -4.288 1.989 1.713 1.00 93.69 115 HIS A O 1
ATOM 916 N N . ILE A 1 116 ? -4.795 3.277 -0.048 1.00 94.69 116 ILE A N 1
ATOM 917 C CA . ILE A 1 116 ? -4.437 2.294 -1.074 1.00 94.69 116 ILE A CA 1
ATOM 918 C C . ILE A 1 116 ? -3.426 2.937 -2.016 1.00 94.69 116 ILE A C 1
ATOM 920 O O . ILE A 1 116 ? -3.708 3.983 -2.614 1.00 94.69 116 ILE A O 1
ATOM 924 N N . LEU A 1 117 ? -2.261 2.313 -2.172 1.00 94.88 117 LEU A N 1
ATOM 925 C CA . LEU A 1 117 ? -1.320 2.620 -3.242 1.00 94.88 117 LEU A CA 1
ATOM 926 C C . LEU A 1 117 ? -1.370 1.511 -4.283 1.00 94.88 117 LEU A C 1
ATOM 928 O O . LEU A 1 117 ? -1.253 0.342 -3.937 1.00 94.88 117 LEU A O 1
ATOM 932 N N . TYR A 1 118 ? -1.508 1.873 -5.556 1.00 94.38 118 TYR A N 1
ATOM 933 C CA . TYR A 1 118 ? -1.460 0.895 -6.642 1.00 94.38 118 TYR A CA 1
ATOM 934 C C . TYR A 1 118 ? -0.770 1.439 -7.889 1.00 94.38 118 TYR A C 1
ATOM 936 O O . TYR A 1 118 ? -0.726 2.655 -8.137 1.00 94.38 118 TYR A O 1
ATOM 944 N N . LEU A 1 119 ? -0.239 0.524 -8.695 1.00 90.25 119 LEU A N 1
ATOM 945 C CA . LEU A 1 119 ? 0.494 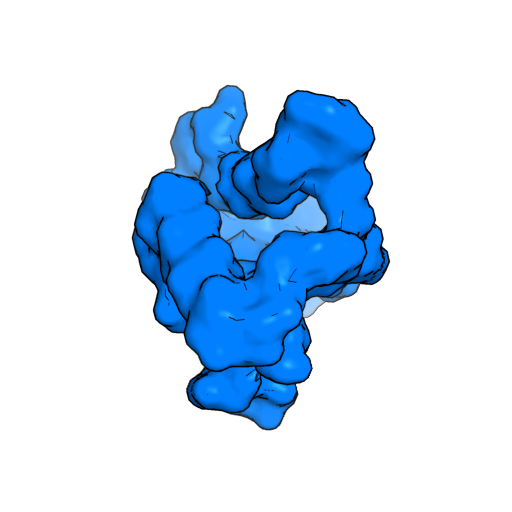0.834 -9.912 1.00 90.25 119 LEU A CA 1
ATOM 946 C C . LEU A 1 119 ? -0.297 0.411 -11.142 1.00 90.25 119 LEU A C 1
ATOM 948 O O . LEU A 1 119 ? -0.604 -0.761 -11.302 1.00 90.25 119 LEU A O 1
ATOM 952 N N . THR A 1 120 ? -0.603 1.347 -12.045 1.00 76.25 120 THR A N 1
ATOM 953 C CA . THR A 1 120 ? -1.213 0.986 -13.334 1.00 76.25 120 THR A CA 1
ATOM 954 C C . THR A 1 120 ? -0.200 0.303 -14.228 1.00 76.25 120 THR A C 1
ATOM 956 O O . THR A 1 120 ? 0.822 0.927 -14.538 1.00 76.25 120 THR A O 1
ATOM 959 N N . ARG A 1 121 ? -0.528 -0.909 -14.676 1.00 71.25 121 ARG A N 1
ATOM 960 C CA . ARG A 1 121 ? 0.224 -1.592 -15.723 1.00 71.25 121 ARG A CA 1
ATOM 961 C C . ARG A 1 121 ? 0.165 -0.857 -17.060 1.00 71.25 121 ARG A C 1
ATOM 963 O O . ARG A 1 121 ? -0.662 0.069 -17.249 1.00 71.25 121 ARG A O 1
#